Protein AF-A0A3C1D0X5-F1 (afdb_monomer_lite)

Foldseek 3Di:
DDDPFKDFDAPPDQVLQVVLQVVCVVLVNPDQFDDPVPGGGIHGHDPVQDPVSVVSSVVSVVVSCVVVPVPPPDD

Structure (mmCIF, N/CA/C/O backbone):
data_AF-A0A3C1D0X5-F1
#
_entry.id   AF-A0A3C1D0X5-F1
#
loop_
_atom_site.group_PDB
_atom_site.id
_atom_site.type_symbol
_atom_site.label_atom_id
_atom_site.label_alt_id
_atom_site.label_comp_id
_atom_site.label_asym_id
_atom_site.label_entity_id
_atom_site.label_seq_id
_atom_site.pdbx_PDB_ins_code
_atom_site.Cartn_x
_atom_site.Cartn_y
_atom_site.Cartn_z
_atom_site.occupancy
_atom_site.B_iso_or_equiv
_atom_site.auth_seq_id
_atom_site.auth_comp_id
_atom_site.auth_asym_id
_atom_site.auth_atom_id
_atom_site.pdbx_PDB_model_num
ATOM 1 N N . SER A 1 1 ? 3.671 -19.274 4.033 1.00 50.12 1 SER A N 1
ATOM 2 C CA . SER A 1 1 ? 4.725 -18.953 3.050 1.00 50.12 1 SER A CA 1
ATOM 3 C C . SER A 1 1 ? 5.221 -17.543 3.328 1.00 50.12 1 SER A C 1
ATOM 5 O O . SER A 1 1 ? 4.381 -16.668 3.494 1.00 50.12 1 SER A O 1
ATOM 7 N N . ARG A 1 2 ? 6.537 -17.326 3.464 1.00 61.72 2 ARG A N 1
ATOM 8 C CA . ARG A 1 2 ? 7.132 -15.982 3.561 1.00 61.72 2 ARG A CA 1
ATOM 9 C C . ARG A 1 2 ? 7.617 -15.607 2.163 1.00 61.72 2 ARG A C 1
ATOM 11 O O . ARG A 1 2 ? 8.583 -16.185 1.682 1.00 61.72 2 ARG A O 1
ATOM 18 N N . SER A 1 3 ? 6.899 -14.710 1.496 1.00 76.75 3 SER A N 1
ATOM 19 C CA . SER A 1 3 ? 7.285 -14.185 0.185 1.00 76.75 3 SER A CA 1
ATOM 20 C C . SER A 1 3 ? 8.047 -12.885 0.390 1.00 76.75 3 SER A C 1
ATOM 22 O O . SER A 1 3 ? 7.540 -11.991 1.056 1.00 76.75 3 SER A O 1
ATOM 24 N N . ILE A 1 4 ? 9.227 -12.758 -0.215 1.00 79.31 4 ILE A N 1
ATOM 25 C CA . ILE A 1 4 ? 9.976 -11.491 -0.218 1.00 79.31 4 ILE A CA 1
ATOM 26 C C . ILE A 1 4 ? 9.213 -10.436 -1.035 1.00 79.31 4 ILE A C 1
ATOM 28 O O . IL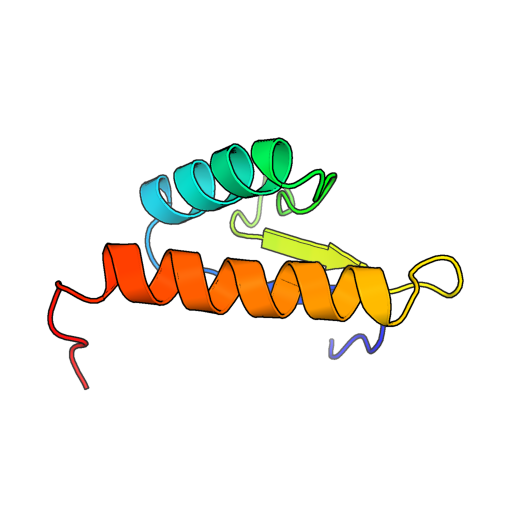E A 1 4 ? 9.158 -9.274 -0.661 1.00 79.31 4 ILE A O 1
ATOM 32 N N . ALA A 1 5 ? 8.552 -10.868 -2.113 1.00 87.00 5 ALA A N 1
ATOM 33 C CA . ALA A 1 5 ? 7.883 -9.982 -3.061 1.00 87.00 5 ALA A CA 1
ATOM 34 C C . ALA A 1 5 ? 6.399 -9.720 -2.757 1.00 87.00 5 ALA A C 1
ATOM 36 O O . ALA A 1 5 ? 5.765 -8.966 -3.480 1.00 87.00 5 ALA A O 1
ATOM 37 N N . ASN A 1 6 ? 5.802 -10.363 -1.746 1.00 90.19 6 ASN A N 1
ATOM 38 C CA . ASN A 1 6 ? 4.365 -10.226 -1.475 1.00 90.19 6 ASN A CA 1
ATOM 39 C C . ASN A 1 6 ? 4.151 -10.092 0.026 1.00 90.19 6 ASN A C 1
ATOM 41 O O . ASN A 1 6 ? 4.231 -11.079 0.758 1.00 90.19 6 ASN A O 1
ATOM 45 N N . VAL A 1 7 ? 3.857 -8.873 0.458 1.00 90.06 7 VAL A N 1
ATOM 46 C CA . VAL A 1 7 ? 3.621 -8.527 1.854 1.00 90.06 7 VAL A CA 1
ATOM 47 C C . VAL A 1 7 ? 2.120 -8.388 2.055 1.00 90.06 7 VAL A C 1
ATOM 49 O O . VAL A 1 7 ? 1.492 -7.473 1.528 1.00 90.06 7 VAL A O 1
ATOM 52 N N . THR A 1 8 ? 1.526 -9.325 2.788 1.00 90.62 8 THR A N 1
ATOM 53 C CA . THR A 1 8 ? 0.109 -9.272 3.168 1.00 90.62 8 THR A CA 1
ATOM 54 C C . THR A 1 8 ? -0.034 -8.719 4.576 1.00 90.62 8 THR A C 1
ATOM 56 O O . THR A 1 8 ? 0.670 -9.178 5.475 1.00 90.62 8 THR A O 1
ATOM 59 N N . PHE A 1 9 ? -0.964 -7.793 4.779 1.00 90.69 9 PHE A N 1
ATOM 60 C CA . PHE A 1 9 ? -1.214 -7.151 6.069 1.00 90.69 9 PHE A CA 1
ATOM 61 C C . PHE A 1 9 ? -2.704 -6.822 6.231 1.00 90.69 9 PHE A C 1
ATOM 63 O O . PHE A 1 9 ? -3.465 -6.853 5.263 1.00 90.69 9 PHE A O 1
ATOM 70 N N . ARG A 1 10 ? -3.132 -6.583 7.472 1.00 90.56 10 ARG A N 1
ATOM 71 C CA . ARG A 1 10 ? -4.520 -6.281 7.849 1.00 90.56 10 ARG A CA 1
ATOM 72 C C . ARG A 1 10 ? -4.522 -5.264 8.979 1.00 90.56 10 ARG A C 1
ATOM 74 O O . ARG A 1 10 ? -3.613 -5.295 9.806 1.00 90.56 10 ARG A O 1
ATOM 81 N N . THR A 1 11 ? -5.549 -4.427 9.039 1.00 87.25 11 THR A N 1
ATOM 82 C CA . THR A 1 11 ? -5.779 -3.509 10.166 1.00 87.25 11 THR A CA 1
ATOM 83 C C . THR A 1 11 ? -6.476 -4.187 11.352 1.00 87.25 11 THR A C 1
ATOM 85 O O . THR A 1 11 ? -6.428 -3.674 12.464 1.00 87.25 11 THR A O 1
ATOM 88 N N . GLY A 1 12 ? -7.087 -5.359 11.131 1.00 85.75 12 GLY A N 1
ATOM 89 C CA . GLY A 1 12 ? -7.905 -6.066 12.126 1.00 85.75 12 GLY A CA 1
ATOM 90 C C . GLY A 1 12 ? -9.401 -5.757 12.016 1.00 85.75 12 GLY A C 1
ATOM 91 O O . GLY A 1 12 ? -10.200 -6.462 12.625 1.00 85.75 12 GLY A O 1
ATOM 92 N N . ASP A 1 13 ? -9.770 -4.781 11.184 1.00 87.88 13 ASP A N 1
ATOM 93 C CA . ASP A 1 13 ? -11.139 -4.350 10.913 1.00 87.88 13 ASP A CA 1
ATOM 94 C C . ASP A 1 13 ? -11.348 -4.251 9.389 1.00 87.88 13 ASP A C 1
ATOM 96 O O . ASP A 1 13 ? -10.543 -3.667 8.662 1.00 87.88 13 ASP A O 1
ATOM 100 N N . THR A 1 14 ? -12.418 -4.855 8.874 1.00 87.75 14 THR A N 1
ATOM 101 C CA . THR A 1 14 ? -12.690 -4.884 7.431 1.00 87.75 14 THR A CA 1
ATOM 102 C C . THR A 1 14 ? -13.060 -3.523 6.851 1.00 87.75 14 THR A C 1
ATOM 104 O O . THR A 1 14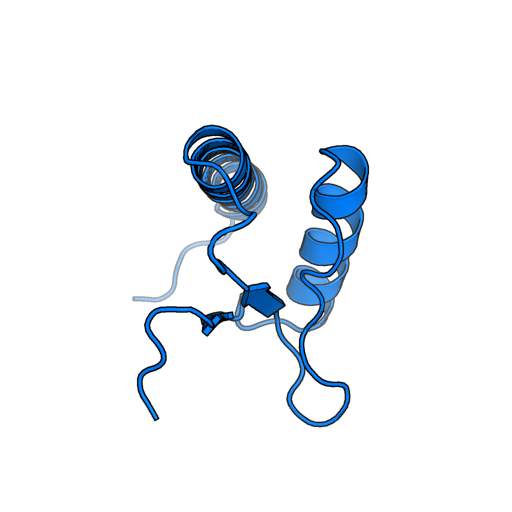 ? -12.796 -3.282 5.671 1.00 87.75 14 THR A O 1
ATOM 107 N N . ASP A 1 15 ? -13.646 -2.638 7.654 1.00 89.81 15 ASP A N 1
ATOM 108 C CA . ASP A 1 15 ? -14.018 -1.289 7.237 1.00 89.81 15 ASP A CA 1
ATOM 109 C C . ASP A 1 15 ? -12.775 -0.394 7.183 1.00 89.81 15 ASP A C 1
ATOM 111 O O . ASP A 1 15 ? -12.607 0.374 6.233 1.00 89.81 15 ASP A O 1
ATOM 115 N N . LEU A 1 16 ? -11.839 -0.565 8.126 1.00 91.81 16 LEU A N 1
ATOM 116 C CA . LEU A 1 16 ? -10.526 0.089 8.063 1.00 91.81 16 LEU A CA 1
ATOM 117 C C . LEU A 1 16 ? -9.677 -0.432 6.899 1.00 91.81 16 LEU A C 1
ATOM 119 O O . LEU A 1 16 ? -9.011 0.362 6.236 1.00 91.81 16 LEU A O 1
ATOM 123 N N . ASP A 1 17 ? -9.732 -1.731 6.591 1.00 91.38 17 ASP A N 1
ATOM 124 C CA . ASP A 1 17 ? -9.084 -2.283 5.395 1.00 91.38 17 ASP A CA 1
ATOM 125 C C . ASP A 1 17 ? -9.659 -1.647 4.110 1.00 91.38 17 ASP A C 1
ATOM 127 O O . ASP A 1 17 ? -8.916 -1.318 3.181 1.00 91.38 17 ASP A O 1
ATOM 131 N N . ALA A 1 18 ? -10.979 -1.435 4.044 1.00 91.19 18 ALA A N 1
ATOM 132 C CA . ALA A 1 18 ? -11.622 -0.767 2.913 1.00 91.19 18 ALA A CA 1
ATOM 133 C C . ALA A 1 18 ? -11.236 0.721 2.816 1.00 91.19 18 ALA A C 1
ATOM 135 O O . ALA A 1 18 ? -10.921 1.192 1.720 1.00 91.19 18 ALA A O 1
ATOM 136 N N . ALA A 1 19 ? -11.205 1.435 3.945 1.00 93.12 19 ALA A N 1
ATOM 137 C CA . ALA A 1 19 ? -10.779 2.832 4.019 1.00 93.12 19 ALA A CA 1
ATOM 138 C C . ALA A 1 19 ? -9.310 3.007 3.606 1.00 93.12 19 ALA A C 1
ATOM 140 O O . ALA A 1 19 ? -8.994 3.907 2.830 1.00 93.12 19 ALA A O 1
ATOM 141 N N . PHE A 1 20 ? -8.427 2.102 4.040 1.00 94.12 20 PHE A N 1
ATOM 142 C CA . PHE A 1 20 ? -7.025 2.089 3.629 1.00 94.12 20 PHE A CA 1
ATOM 143 C C . PHE A 1 20 ? -6.887 1.919 2.113 1.00 94.12 20 PHE A C 1
ATOM 145 O O . PHE A 1 20 ? -6.131 2.632 1.462 1.00 94.12 20 PHE A O 1
ATOM 152 N N . VAL A 1 21 ? -7.624 0.977 1.514 1.00 93.31 21 VAL A N 1
ATOM 153 C CA . VAL A 1 21 ? -7.571 0.756 0.058 1.00 93.31 21 VAL A CA 1
ATOM 154 C C . VAL A 1 21 ? -8.080 1.978 -0.713 1.00 93.31 21 VAL A C 1
ATOM 156 O O . VAL A 1 21 ? -7.528 2.295 -1.766 1.00 93.31 21 VAL A O 1
ATOM 159 N N . ALA A 1 22 ? -9.105 2.664 -0.201 1.00 92.94 22 ALA A N 1
ATOM 160 C CA . ALA A 1 22 ? -9.616 3.890 -0.804 1.00 92.94 22 ALA A CA 1
ATOM 161 C C . ALA A 1 22 ? -8.588 5.033 -0.729 1.00 92.94 22 ALA A C 1
ATOM 163 O O . ALA A 1 22 ? -8.251 5.604 -1.763 1.00 92.94 22 ALA A O 1
ATOM 164 N N . GLY A 1 23 ? -8.023 5.307 0.451 1.00 93.62 23 GLY A N 1
ATOM 165 C CA . GLY A 1 23 ? -7.019 6.363 0.618 1.00 93.62 23 GLY A CA 1
ATOM 166 C C . GLY A 1 23 ? -5.707 6.071 -0.119 1.00 93.62 23 GLY A C 1
ATOM 167 O O . GLY A 1 23 ? -5.111 6.969 -0.708 1.00 93.62 23 GLY A O 1
ATOM 168 N N . ALA A 1 24 ? -5.283 4.806 -0.192 1.00 93.88 24 ALA A N 1
ATOM 169 C CA . ALA A 1 24 ? -4.124 4.407 -0.989 1.00 93.88 24 ALA A CA 1
ATOM 170 C C . ALA A 1 24 ? -4.287 4.817 -2.464 1.00 93.88 24 ALA A C 1
ATOM 172 O O . ALA A 1 24 ? -3.342 5.320 -3.075 1.00 93.88 24 ALA A O 1
ATOM 173 N N . ALA A 1 25 ? -5.494 4.670 -3.023 1.00 91.50 25 ALA A N 1
ATOM 174 C CA . ALA A 1 25 ? -5.765 5.056 -4.402 1.00 91.50 25 ALA A CA 1
ATOM 175 C C . ALA A 1 25 ? -5.606 6.571 -4.634 1.00 91.50 25 ALA A C 1
ATOM 177 O O . ALA A 1 25 ? -5.121 6.966 -5.697 1.00 91.50 25 ALA A O 1
ATOM 178 N N . GLU A 1 26 ? -5.944 7.404 -3.645 1.00 92.56 26 GLU A N 1
ATOM 179 C CA . GLU A 1 26 ? -5.751 8.864 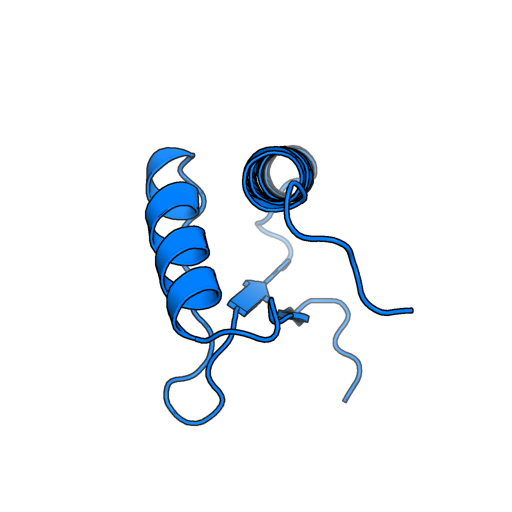-3.680 1.00 92.56 26 GLU A CA 1
ATOM 180 C C . GLU A 1 26 ? -4.263 9.248 -3.672 1.00 92.56 26 GLU A C 1
ATOM 182 O O . GLU A 1 26 ? -3.858 10.196 -4.342 1.00 92.56 26 GLU A O 1
ATOM 187 N N . HIS A 1 27 ? -3.427 8.448 -3.006 1.00 89.12 27 HIS A N 1
ATOM 188 C CA . HIS A 1 27 ? -1.967 8.583 -3.002 1.00 89.12 27 HIS A CA 1
ATOM 189 C C . HIS A 1 27 ? -1.272 7.889 -4.185 1.00 89.12 27 HIS A C 1
ATOM 191 O O . HIS A 1 27 ? -0.064 7.669 -4.150 1.00 89.12 27 HIS A O 1
ATOM 197 N N . GLN A 1 28 ? -2.018 7.534 -5.237 1.00 90.25 28 GLN A N 1
ATOM 198 C CA . GLN A 1 28 ? -1.521 6.812 -6.419 1.00 90.25 28 GLN A CA 1
ATOM 199 C C . GLN A 1 28 ? -0.962 5.407 -6.120 1.00 90.25 28 GLN A C 1
ATOM 201 O O . GLN A 1 28 ? -0.355 4.776 -6.985 1.00 90.25 28 GLN A O 1
ATOM 206 N N . ILE A 1 29 ? -1.234 4.857 -4.936 1.00 92.31 29 ILE A N 1
ATOM 207 C CA . ILE A 1 29 ? -0.851 3.503 -4.546 1.00 92.31 29 ILE A CA 1
ATOM 208 C C . ILE A 1 29 ? -1.965 2.546 -4.984 1.00 92.31 29 ILE A C 1
ATOM 210 O O . ILE A 1 29 ? -3.008 2.407 -4.345 1.00 92.31 29 ILE A O 1
ATOM 214 N N . GLN A 1 30 ? -1.744 1.874 -6.110 1.00 89.00 30 GLN A N 1
ATOM 215 C CA . GLN A 1 30 ? -2.739 1.002 -6.736 1.00 89.00 30 GLN A CA 1
ATOM 216 C C . GLN A 1 30 ? -2.516 -0.478 -6.397 1.00 89.00 30 GLN A C 1
ATOM 218 O O . GLN A 1 30 ? -1.435 -0.902 -5.996 1.00 89.00 30 GLN A O 1
ATOM 223 N N . ASN A 1 31 ? -3.548 -1.299 -6.620 1.00 88.06 31 ASN A N 1
ATOM 224 C CA . ASN A 1 31 ? -3.482 -2.767 -6.538 1.00 88.06 31 ASN A CA 1
ATOM 225 C C . ASN A 1 31 ? -3.085 -3.353 -5.167 1.00 88.06 31 ASN A C 1
ATOM 227 O O . ASN A 1 31 ? -2.636 -4.497 -5.092 1.00 88.06 31 ASN A O 1
ATOM 231 N N . VAL A 1 32 ? -3.309 -2.613 -4.077 1.00 91.31 32 VAL A N 1
ATOM 232 C CA . VAL A 1 32 ? -3.027 -3.076 -2.704 1.00 91.31 32 VAL A CA 1
ATOM 233 C C . VAL A 1 32 ? -4.158 -3.885 -2.068 1.00 91.31 32 VAL A C 1
ATOM 235 O O . VAL A 1 32 ? -3.980 -4.431 -0.981 1.00 91.31 32 VAL A O 1
ATOM 238 N N . LYS A 1 33 ? -5.319 -4.008 -2.721 1.00 90.56 33 LYS A N 1
ATOM 239 C CA . LYS A 1 33 ? -6.445 -4.800 -2.205 1.00 90.56 33 LYS A CA 1
ATOM 240 C C . LYS A 1 33 ? -6.091 -6.290 -2.166 1.00 90.56 33 LYS A C 1
ATOM 242 O O . LYS A 1 33 ? -5.673 -6.873 -3.167 1.00 90.56 33 LYS A O 1
ATOM 247 N N . GLY A 1 34 ? -6.283 -6.913 -1.006 1.00 86.69 34 GLY A N 1
ATOM 248 C CA . GLY A 1 34 ? -6.058 -8.339 -0.794 1.00 86.69 34 GLY A CA 1
ATOM 249 C C . GLY A 1 34 ? -7.024 -9.230 -1.580 1.00 86.69 34 GLY A C 1
ATOM 250 O O . GLY A 1 34 ? -7.998 -8.785 -2.191 1.00 86.69 34 GLY A O 1
ATOM 251 N N . HIS A 1 35 ? -6.750 -10.535 -1.573 1.00 83.69 35 HIS A N 1
ATOM 252 C CA . HIS A 1 35 ? -7.572 -11.507 -2.292 1.00 83.69 35 HIS A CA 1
ATOM 253 C C . HIS A 1 35 ? -8.991 -11.577 -1.705 1.00 83.69 35 HIS A C 1
ATOM 255 O O . HIS A 1 35 ? -9.149 -11.668 -0.490 1.00 83.69 35 HIS A O 1
ATOM 261 N N . ARG A 1 36 ? -10.025 -11.635 -2.557 1.00 78.06 36 ARG A N 1
ATOM 262 C CA . ARG A 1 36 ? -11.447 -11.575 -2.153 1.00 78.06 36 ARG A CA 1
ATOM 263 C C . ARG A 1 36 ? -11.846 -12.571 -1.055 1.00 78.06 36 ARG A C 1
ATOM 265 O O . ARG A 1 36 ? -12.699 -12.255 -0.242 1.00 78.06 36 ARG A O 1
ATOM 272 N N . LEU A 1 37 ? -11.240 -13.760 -1.039 1.00 76.88 37 LEU A N 1
ATOM 273 C CA . LEU A 1 37 ? -11.521 -14.807 -0.040 1.00 76.88 37 LEU A CA 1
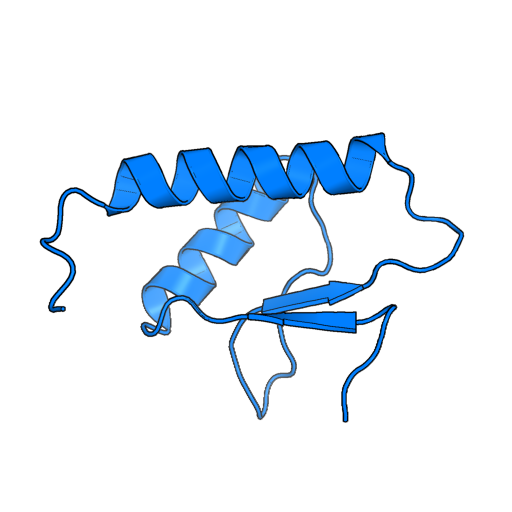ATOM 274 C C . LEU A 1 37 ? -10.807 -14.597 1.302 1.00 76.88 37 LEU A C 1
ATOM 276 O O . LEU A 1 37 ? -11.199 -15.182 2.302 1.00 76.88 37 LEU A O 1
ATOM 280 N N . VAL A 1 38 ? -9.724 -13.822 1.306 1.00 76.75 38 VAL A N 1
ATOM 281 C CA . VAL A 1 38 ? -8.817 -13.682 2.453 1.00 76.75 38 VAL A CA 1
ATOM 282 C C . VAL A 1 38 ? -8.932 -12.285 3.072 1.00 76.75 38 VAL A C 1
ATOM 284 O O . VAL A 1 38 ? -8.571 -12.118 4.231 1.00 76.75 38 VAL A O 1
ATOM 287 N N . GLY A 1 39 ? -9.453 -11.296 2.342 1.00 84.19 39 GLY A N 1
ATOM 288 C CA . GLY A 1 39 ? -9.551 -9.911 2.807 1.00 84.19 39 GLY A CA 1
ATOM 289 C C . GLY A 1 39 ? -8.181 -9.256 3.001 1.00 84.19 39 GLY A C 1
ATOM 290 O O . GLY A 1 39 ? -7.157 -9.792 2.559 1.00 84.19 39 GLY A O 1
ATOM 291 N N . GLY A 1 40 ? -8.158 -8.104 3.672 1.00 89.25 40 GLY A N 1
ATOM 292 C CA . GLY A 1 40 ? -6.930 -7.366 3.951 1.00 89.25 40 GLY A CA 1
ATOM 293 C C . GLY A 1 40 ? -6.304 -6.686 2.742 1.00 89.25 40 GLY A C 1
ATOM 294 O O . GLY A 1 40 ? -6.943 -6.460 1.710 1.00 89.25 40 GLY A O 1
ATOM 295 N N . MET A 1 41 ? -5.006 -6.425 2.874 1.00 93.19 41 MET A N 1
ATOM 296 C CA . MET A 1 41 ? -4.173 -5.788 1.866 1.00 93.19 41 MET A CA 1
ATOM 297 C C . MET A 1 41 ? -2.998 -6.683 1.473 1.00 93.19 41 MET A C 1
ATOM 299 O O . MET A 1 41 ? -2.525 -7.527 2.240 1.00 93.19 41 MET A O 1
ATOM 303 N N . ARG A 1 42 ? -2.513 -6.488 0.247 1.00 93.88 42 ARG A N 1
ATOM 304 C CA . ARG A 1 42 ? -1.317 -7.134 -0.289 1.00 93.88 42 ARG A CA 1
ATOM 305 C C . ARG A 1 42 ? -0.502 -6.136 -1.102 1.00 93.88 42 ARG A C 1
ATOM 307 O O . ARG A 1 42 ? -0.894 -5.784 -2.208 1.00 93.88 42 ARG A O 1
ATOM 314 N N . ALA A 1 43 ? 0.671 -5.773 -0.601 1.00 92.19 43 ALA A N 1
ATOM 315 C CA . ALA A 1 43 ? 1.670 -5.040 -1.365 1.00 92.19 43 ALA A CA 1
ATOM 316 C C . ALA A 1 43 ? 2.576 -6.031 -2.102 1.00 92.19 43 ALA A C 1
ATOM 318 O O . ALA A 1 43 ? 3.170 -6.921 -1.489 1.00 92.19 43 ALA A O 1
ATOM 319 N N . SER A 1 44 ? 2.655 -5.898 -3.425 1.00 91.81 44 SER A N 1
ATOM 320 C CA . SER A 1 44 ? 3.520 -6.735 -4.257 1.00 91.81 44 SER A CA 1
ATOM 321 C C . SER A 1 44 ? 4.721 -5.915 -4.716 1.00 91.81 44 SER A C 1
ATOM 323 O O . SER A 1 44 ? 4.548 -4.954 -5.453 1.00 91.81 44 SER A O 1
ATOM 325 N N . VAL A 1 45 ? 5.920 -6.287 -4.278 1.00 89.62 45 VAL A N 1
ATOM 326 C CA . VAL A 1 45 ? 7.178 -5.548 -4.471 1.00 89.62 45 VAL A CA 1
ATOM 327 C C . VAL A 1 45 ? 8.110 -6.321 -5.409 1.00 89.62 45 VAL A C 1
ATOM 329 O O . VAL A 1 45 ? 9.136 -6.866 -5.010 1.00 89.62 45 VAL A O 1
ATOM 332 N N . TYR A 1 46 ? 7.692 -6.456 -6.669 1.00 88.38 46 TYR A N 1
ATOM 333 C CA . TYR A 1 46 ? 8.506 -7.069 -7.728 1.00 88.38 46 TYR A CA 1
ATOM 334 C C . TYR A 1 46 ? 9.526 -6.070 -8.295 1.00 88.38 46 TYR A C 1
ATOM 336 O O . TYR A 1 46 ? 9.490 -4.893 -7.964 1.00 88.38 46 TYR A O 1
ATOM 344 N N . ASN A 1 47 ? 10.395 -6.518 -9.205 1.00 88.50 47 ASN A N 1
ATOM 345 C CA . ASN A 1 47 ? 11.515 -5.730 -9.745 1.00 88.50 47 ASN A CA 1
ATOM 346 C C . ASN A 1 47 ? 11.140 -4.363 -10.350 1.00 88.50 47 ASN A C 1
ATOM 348 O O . ASN A 1 47 ? 12.003 -3.500 -10.449 1.00 88.50 47 ASN A O 1
ATOM 352 N N . ALA A 1 48 ? 9.894 -4.179 -10.795 1.00 89.00 48 ALA A N 1
ATOM 353 C CA . ALA A 1 48 ? 9.421 -2.912 -11.357 1.00 89.00 48 ALA A CA 1
ATOM 354 C C . ALA A 1 48 ? 9.019 -1.877 -10.291 1.00 89.00 48 ALA A C 1
ATOM 356 O O . ALA A 1 48 ? 8.811 -0.719 -10.630 1.00 89.00 48 ALA A O 1
ATOM 357 N N . VAL A 1 49 ? 8.887 -2.292 -9.028 1.00 89.38 49 VAL A N 1
ATOM 358 C CA . VAL A 1 49 ? 8.590 -1.398 -7.908 1.00 89.38 49 VAL A CA 1
ATOM 359 C C . VAL A 1 49 ? 9.885 -0.745 -7.448 1.00 89.38 49 VAL A C 1
ATOM 361 O O . VAL A 1 49 ? 10.862 -1.429 -7.132 1.00 89.38 49 VAL A O 1
ATOM 364 N N . THR A 1 50 ? 9.895 0.581 -7.415 1.00 93.19 50 THR A N 1
ATOM 365 C CA . THR A 1 50 ? 11.056 1.368 -7.001 1.00 93.19 50 THR A CA 1
ATOM 366 C C . THR A 1 50 ? 11.113 1.522 -5.480 1.00 93.19 50 THR A C 1
ATOM 368 O O . THR A 1 50 ? 10.146 1.265 -4.761 1.00 93.19 50 THR A O 1
ATOM 371 N N . MET A 1 51 ? 12.259 1.968 -4.958 1.00 93.31 51 MET A N 1
ATOM 372 C CA . MET A 1 51 ? 12.369 2.300 -3.533 1.00 93.31 51 MET A CA 1
ATOM 373 C C . MET A 1 51 ? 11.434 3.456 -3.145 1.00 93.31 51 MET A C 1
ATOM 375 O O . MET A 1 51 ? 10.895 3.455 -2.042 1.00 93.31 51 MET A O 1
ATOM 379 N N . GLU A 1 52 ? 11.216 4.409 -4.052 1.00 94.38 52 GLU A N 1
ATOM 380 C CA . GLU A 1 52 ? 10.314 5.544 -3.842 1.00 94.38 52 GLU A CA 1
ATOM 381 C C . GLU A 1 52 ? 8.864 5.077 -3.682 1.00 94.38 52 GLU A C 1
ATOM 383 O O . GLU A 1 52 ? 8.192 5.509 -2.749 1.00 94.38 52 GLU A O 1
ATOM 388 N N . ASP A 1 53 ? 8.412 4.112 -4.491 1.00 91.94 53 ASP A N 1
ATOM 389 C CA . ASP A 1 53 ? 7.074 3.517 -4.360 1.00 91.94 53 ASP A CA 1
ATOM 390 C C . ASP A 1 53 ? 6.884 2.842 -2.990 1.00 91.94 53 ASP A C 1
ATOM 392 O O . ASP A 1 53 ? 5.848 2.987 -2.334 1.00 91.94 53 ASP A O 1
ATOM 396 N N . VAL A 1 54 ? 7.906 2.114 -2.525 1.00 92.50 54 VAL A N 1
ATOM 397 C CA . VAL A 1 54 ? 7.888 1.462 -1.206 1.00 92.50 54 VAL A CA 1
ATOM 398 C C . VAL A 1 54 ? 7.872 2.501 -0.085 1.00 92.50 54 VAL A C 1
ATOM 400 O O . VAL A 1 54 ? 7.153 2.333 0.901 1.00 92.50 54 VAL A O 1
ATOM 403 N N . GLN A 1 55 ? 8.637 3.583 -0.224 1.00 94.62 55 GLN A N 1
ATOM 404 C CA . GLN A 1 55 ? 8.651 4.684 0.738 1.00 94.62 55 GLN A CA 1
ATOM 405 C C . GLN A 1 55 ? 7.318 5.436 0.764 1.00 94.62 55 GLN A C 1
ATOM 407 O O . GLN A 1 55 ? 6.845 5.764 1.850 1.00 94.62 55 GLN A O 1
ATOM 412 N N . ALA A 1 56 ? 6.685 5.660 -0.389 1.00 94.31 56 ALA A N 1
ATOM 413 C CA . ALA A 1 56 ? 5.362 6.267 -0.481 1.00 94.31 56 ALA A CA 1
ATOM 414 C C . ALA A 1 56 ? 4.317 5.418 0.255 1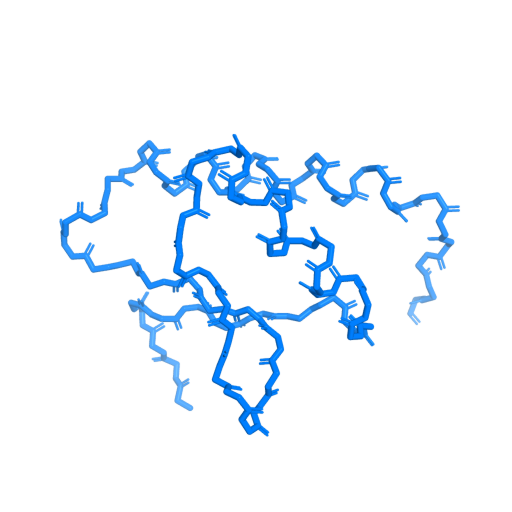.00 94.31 56 ALA A C 1
ATOM 416 O O . ALA A 1 56 ? 3.577 5.940 1.090 1.00 94.31 56 ALA A O 1
ATOM 417 N N . LEU A 1 57 ? 4.324 4.096 0.038 1.00 94.25 57 LEU A N 1
ATOM 418 C CA .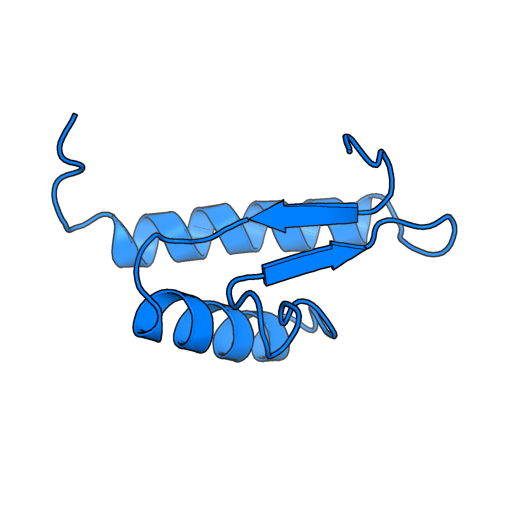 LEU A 1 57 ? 3.467 3.172 0.780 1.00 94.25 57 LEU A CA 1
ATOM 419 C C . LEU A 1 57 ? 3.743 3.219 2.289 1.00 94.25 57 LEU A C 1
ATOM 421 O O . LEU A 1 57 ? 2.806 3.309 3.077 1.00 94.25 57 LEU A O 1
ATOM 425 N N . ALA A 1 58 ? 5.009 3.174 2.704 1.00 94.00 58 ALA A N 1
ATOM 426 C CA . ALA A 1 58 ? 5.372 3.189 4.119 1.00 94.00 58 ALA A CA 1
ATOM 427 C C . ALA A 1 58 ? 4.989 4.505 4.818 1.00 94.00 58 ALA A C 1
ATOM 429 O O . ALA A 1 58 ? 4.558 4.479 5.971 1.00 94.00 58 ALA A O 1
ATOM 430 N N . SER A 1 59 ? 5.135 5.644 4.139 1.00 95.38 59 SER A N 1
ATOM 431 C CA . SER A 1 59 ? 4.705 6.952 4.647 1.00 95.38 59 SER A CA 1
ATOM 432 C C . SER A 1 59 ? 3.187 7.015 4.771 1.00 95.38 59 SER A C 1
ATOM 434 O O . SER A 1 59 ? 2.684 7.317 5.848 1.00 95.38 59 SER A O 1
ATOM 436 N N . TYR A 1 60 ? 2.458 6.594 3.732 1.00 95.31 60 TYR A N 1
ATOM 437 C CA . TYR A 1 60 ? 1.000 6.514 3.783 1.00 95.31 60 TYR A CA 1
ATOM 438 C C . TYR A 1 60 ? 0.505 5.614 4.924 1.00 95.31 60 TYR A C 1
ATOM 440 O O . TYR A 1 60 ? -0.419 5.981 5.643 1.00 95.31 60 TYR A O 1
ATOM 448 N N . MET A 1 61 ? 1.143 4.460 5.149 1.00 93.69 61 MET A N 1
ATOM 449 C CA . MET A 1 61 ? 0.796 3.574 6.265 1.00 93.69 61 MET A CA 1
ATOM 450 C C . MET A 1 61 ? 0.927 4.267 7.624 1.00 93.69 61 MET A C 1
ATOM 452 O O . MET A 1 61 ? 0.055 4.084 8.470 1.00 93.69 61 MET A O 1
ATOM 456 N N . LYS A 1 62 ? 1.980 5.069 7.828 1.00 93.75 62 LYS A N 1
ATOM 457 C CA . LYS A 1 62 ? 2.179 5.834 9.069 1.00 93.75 62 LYS A CA 1
ATOM 458 C C . LYS A 1 62 ? 1.148 6.943 9.227 1.00 93.75 62 LYS A C 1
ATOM 460 O O . LYS A 1 62 ? 0.639 7.136 10.326 1.00 93.75 62 LYS A O 1
ATOM 465 N N . ASP A 1 63 ? 0.831 7.651 8.148 1.00 93.88 63 ASP A N 1
ATOM 466 C CA . ASP A 1 63 ? -0.154 8.733 8.177 1.00 93.88 63 ASP A CA 1
ATOM 467 C C . ASP A 1 63 ? -1.559 8.185 8.443 1.00 93.88 63 ASP A C 1
ATOM 469 O O . ASP A 1 63 ? -2.278 8.704 9.297 1.00 93.88 63 ASP A O 1
ATOM 473 N N . PHE A 1 64 ? -1.923 7.087 7.777 1.00 93.00 64 PHE A N 1
ATOM 474 C CA . PHE A 1 64 ? -3.177 6.378 8.012 1.00 93.00 64 PHE A CA 1
ATOM 475 C C . PHE A 1 64 ? -3.254 5.870 9.455 1.00 93.00 64 PHE A C 1
ATOM 477 O O . PHE A 1 64 ? -4.237 6.099 10.155 1.00 93.00 64 PHE A O 1
ATOM 484 N N . GLU A 1 65 ? -2.191 5.229 9.943 1.00 91.00 65 GLU A N 1
ATOM 485 C CA . GLU A 1 65 ? -2.093 4.817 11.339 1.00 91.00 65 GLU A CA 1
ATOM 486 C C . GLU A 1 65 ? -2.284 6.013 12.277 1.00 91.00 65 GLU A C 1
ATOM 488 O O . GLU A 1 65 ? -3.124 5.930 13.163 1.00 91.00 65 GLU A O 1
ATOM 493 N N . ALA A 1 66 ? -1.591 7.135 12.085 1.00 90.75 66 ALA A N 1
ATOM 494 C CA . ALA A 1 66 ? -1.709 8.313 12.945 1.00 90.75 66 ALA A CA 1
ATOM 495 C C . ALA A 1 66 ? -3.133 8.901 12.968 1.00 90.75 66 ALA A C 1
ATOM 497 O O . ALA A 1 66 ? -3.622 9.277 14.034 1.00 90.75 66 ALA A O 1
ATOM 498 N N . GLN A 1 67 ? -3.818 8.926 11.822 1.00 89.62 67 GLN A N 1
ATOM 499 C CA . GLN A 1 67 ? -5.205 9.394 11.707 1.00 89.62 67 GLN A CA 1
ATOM 500 C C . GLN A 1 67 ? -6.200 8.481 12.443 1.00 89.62 67 GLN A C 1
ATOM 502 O O . GLN A 1 67 ? -7.199 8.961 12.977 1.00 89.62 67 GLN A O 1
ATOM 507 N N . HIS A 1 68 ? -5.913 7.178 12.515 1.00 85.81 68 HIS A N 1
ATOM 508 C CA . HIS A 1 68 ? -6.793 6.172 13.119 1.00 85.81 68 HIS A CA 1
ATOM 509 C C . HIS A 1 68 ? -6.355 5.703 14.527 1.00 85.81 68 HIS A C 1
ATOM 511 O O . HIS A 1 68 ? -7.137 5.076 15.242 1.00 85.81 68 HIS A O 1
ATOM 517 N N . SER A 1 69 ? -5.143 6.047 14.982 1.00 70.38 69 SER A N 1
ATOM 518 C CA . SER A 1 69 ? -4.555 5.637 16.276 1.00 70.38 69 SER A CA 1
ATOM 519 C C . SER A 1 69 ? -5.066 6.418 17.490 1.00 70.38 69 SER A C 1
ATOM 521 O O . SER A 1 69 ? -4.594 6.198 18.603 1.00 70.38 69 SER A O 1
ATOM 523 N N . LEU A 1 70 ? -6.067 7.286 17.324 1.00 53.84 70 LEU A N 1
ATOM 524 C CA . LEU A 1 70 ? -6.810 7.862 18.453 1.00 53.84 70 LEU A CA 1
ATOM 525 C C . LEU A 1 70 ? -7.763 6.852 19.130 1.00 53.84 70 LEU A C 1
ATOM 527 O O . LEU A 1 70 ? -8.447 7.214 20.084 1.00 53.84 70 LEU A O 1
ATOM 531 N N . SER A 1 71 ? -7.782 5.582 18.702 1.00 49.06 71 SER A N 1
ATOM 532 C CA . SER A 1 71 ? -8.324 4.473 19.499 1.00 49.06 71 SER A CA 1
ATOM 533 C C . SER A 1 71 ? -7.198 3.731 20.229 1.00 49.06 71 SER A C 1
ATOM 535 O O . SER A 1 71 ? -6.223 3.331 19.588 1.00 49.06 71 SER A O 1
ATOM 537 N N . PRO A 1 72 ? -7.299 3.533 21.560 1.00 44.41 72 PRO A N 1
ATOM 538 C CA . PRO A 1 72 ? -6.228 2.954 22.354 1.00 44.41 72 PRO A CA 1
ATOM 539 C C . PRO A 1 72 ? -5.962 1.532 21.873 1.00 44.41 72 PRO A C 1
ATOM 541 O O . PRO A 1 72 ? -6.832 0.661 21.936 1.00 44.41 72 PRO A O 1
ATOM 544 N N . ARG A 1 73 ? -4.741 1.298 21.388 1.00 48.12 73 ARG A N 1
ATOM 545 C CA . ARG A 1 73 ? -4.250 -0.047 21.110 1.00 48.12 73 ARG A CA 1
ATOM 546 C C . ARG A 1 73 ? -4.357 -0.866 22.387 1.00 48.12 73 ARG A C 1
ATOM 548 O O . ARG A 1 73 ? -3.669 -0.592 23.367 1.00 48.12 73 ARG A O 1
ATOM 555 N N . SER A 1 74 ? -5.261 -1.837 22.371 1.00 40.78 74 SER A N 1
ATOM 556 C CA . SER A 1 74 ? -5.291 -2.887 23.378 1.00 40.78 74 SER A CA 1
ATOM 557 C C . SER A 1 74 ? -4.027 -3.720 23.176 1.00 40.78 74 SER A C 1
ATOM 559 O O . SER A 1 74 ? -3.768 -4.182 22.065 1.00 40.78 74 SER A O 1
ATOM 561 N N . ASN A 1 75 ? -3.223 -3.765 24.235 1.00 37.84 75 ASN A N 1
ATOM 562 C CA . ASN A 1 75 ? -1.906 -4.392 24.327 1.00 37.84 75 ASN A CA 1
ATOM 563 C C . ASN A 1 75 ? -1.967 -5.909 24.104 1.00 37.84 75 ASN A C 1
ATOM 565 O O . ASN A 1 75 ? -2.932 -6.525 24.614 1.00 37.84 75 ASN A O 1
#

Secondary structure (DSSP, 8-state):
---SSEEEE--SSHHHHHHHHHHHHHTT--S-BPPTTT-SEEEE--TTS-HHHHHHHHHHHHHHHHHHTTS----

pLDDT: mean 85.28, std 13.84, range [37.84, 95.38]

Radius of gyration: 12.66 Å; chains: 1; bounding box: 26×28×36 Å

Sequence (75 aa):
SRSIANVTFRTGDTDLDAAFVAGAAEHQIQNVKGHRLVGGMRASVYNAVTMEDVQALASYMKDFEAQHSLSPRSN